Protein AF-D3V730-F1 (afdb_monomer_lite)

pLDDT: mean 79.81, std 11.33, range [46.19, 96.19]

Secondary structure (DSSP, 8-state):
---SEEEEEE-S-HHHHHTHHHHHHHHHHH-TT-EEEEEEETTTGGGGTT-TT-SEEEEE-TTTHHHHHHH--S--SEEEEE-SSS-GGGTS-TT-SS------SS-TTT--TTS-GGGS-HHHHHHHHHHHHHT-

Sequence (136 aa):
MQPKNILVIIIARFGDTLLITPVIRALKLRWPEANIDVLAHKKTKEILENISEIHSITAFSKGQAKWRGWFSRRRYDFALVYHSFHPGRFLAPQQHPKLAVIEHPIDYQQATRQDEMSAISVEQVWVSVQNLLENT

Organism: Xenorhabdus bovienii (strain SS-2004) (NCBI:txid406818)

InterPro domains:
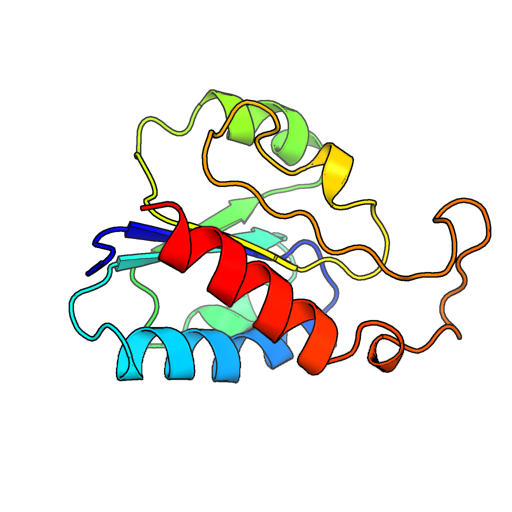  IPR051199 Lipopolysaccharide/Lipooligosaccharide Heptosyltransferase [PTHR30160] (2-70)

Foldseek 3Di:
DAWAEEEEEEPEDQVLLLVCLVVLVVNCVVHVNHAYEYEYAPVNQVSCPPRPSHNYYDHDHPVCLVPVVPPPPDDGPYYHYDYDQDQVVVNDPVPDPQDDGQDQPDDNVRDDPVDDPCSRPPVVVVVSVVVSVVVD

Structure (mmCIF, N/CA/C/O backbone):
data_AF-D3V730-F1
#
_entry.id   AF-D3V730-F1
#
loop_
_atom_site.group_PDB
_atom_site.id
_atom_site.type_symbol
_atom_site.label_atom_id
_atom_site.label_alt_id
_atom_site.label_comp_id
_atom_site.label_asym_id
_atom_site.label_entity_id
_atom_site.label_seq_id
_atom_site.pdbx_PDB_ins_code
_atom_site.Cartn_x
_atom_site.Cartn_y
_atom_site.Cartn_z
_atom_site.occupancy
_atom_site.B_iso_or_equiv
_atom_site.auth_seq_id
_atom_site.auth_comp_id
_atom_site.auth_asym_id
_atom_site.auth_atom_id
_atom_site.pdbx_PDB_model_num
ATOM 1 N N . MET A 1 1 ? -5.131 -0.993 18.205 1.00 68.38 1 MET A N 1
ATOM 2 C CA . MET A 1 1 ? -6.003 -0.035 17.479 1.00 68.38 1 MET A CA 1
ATOM 3 C C . MET A 1 1 ? -6.762 -0.756 16.360 1.00 68.38 1 MET A C 1
ATOM 5 O O . MET A 1 1 ? -6.247 -1.746 15.851 1.00 68.38 1 MET A O 1
ATOM 9 N N . GLN A 1 2 ? -7.965 -0.290 16.002 1.00 84.06 2 GLN A N 1
ATOM 10 C CA . GLN A 1 2 ? -8.762 -0.757 14.852 1.00 84.06 2 GLN A CA 1
ATOM 11 C C . GLN A 1 2 ? -8.810 0.376 13.800 1.00 84.06 2 GLN A C 1
ATOM 13 O O . GLN A 1 2 ? -9.577 1.322 14.002 1.00 84.06 2 GLN A O 1
ATOM 18 N N . PRO A 1 3 ? -7.967 0.364 12.747 1.00 86.62 3 PRO A N 1
ATOM 19 C CA . PRO A 1 3 ? -7.974 1.401 11.717 1.00 86.62 3 PRO A CA 1
ATOM 20 C C . PRO A 1 3 ? -9.270 1.334 10.906 1.00 86.62 3 PRO A C 1
ATOM 22 O O . PRO A 1 3 ? -9.733 0.256 10.537 1.00 86.62 3 PRO A O 1
ATOM 25 N N . LYS A 1 4 ? -9.848 2.493 10.600 1.00 89.94 4 LYS A N 1
ATOM 26 C CA . LYS A 1 4 ? -11.030 2.607 9.740 1.00 89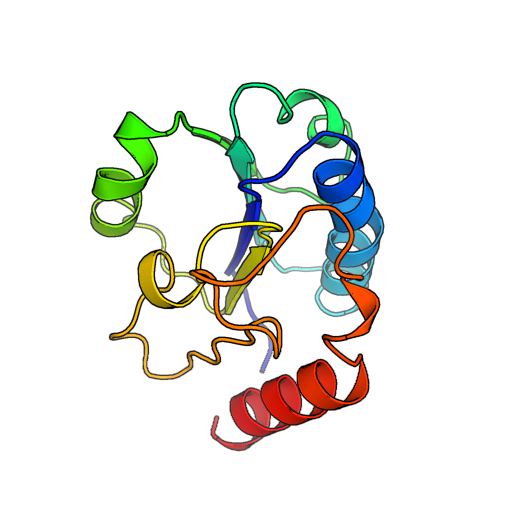.94 4 LYS A CA 1
ATOM 27 C C . LYS A 1 4 ? -10.653 2.883 8.294 1.00 89.94 4 LYS A C 1
ATOM 29 O O . LYS A 1 4 ? -11.363 2.439 7.398 1.00 89.94 4 LYS A O 1
ATOM 34 N N . ASN A 1 5 ? -9.570 3.620 8.052 1.00 87.81 5 ASN A N 1
ATOM 35 C CA . ASN A 1 5 ? -9.139 3.990 6.706 1.00 87.81 5 ASN A CA 1
ATOM 36 C C . ASN A 1 5 ? -7.643 3.724 6.534 1.00 87.81 5 ASN A C 1
ATOM 38 O O . ASN A 1 5 ? -6.811 4.308 7.228 1.00 87.81 5 ASN A O 1
ATOM 42 N N . ILE A 1 6 ? -7.307 2.880 5.565 1.00 89.06 6 ILE A N 1
ATOM 43 C CA . ILE A 1 6 ? -5.942 2.499 5.212 1.00 89.06 6 ILE A CA 1
ATOM 44 C C . ILE A 1 6 ? -5.691 2.927 3.768 1.00 89.06 6 ILE A C 1
ATOM 46 O O . ILE A 1 6 ? -6.471 2.601 2.874 1.00 89.06 6 ILE A O 1
ATOM 50 N N . LEU A 1 7 ? -4.596 3.645 3.539 1.00 88.12 7 LEU A N 1
ATOM 51 C CA . LEU A 1 7 ? -4.126 3.999 2.204 1.00 88.12 7 LEU A CA 1
ATOM 52 C C . LEU A 1 7 ? -2.978 3.077 1.799 1.00 88.12 7 LEU A C 1
ATOM 54 O O . LEU A 1 7 ? -1.994 2.952 2.520 1.00 88.12 7 LEU A O 1
ATOM 58 N N . VAL A 1 8 ? -3.062 2.493 0.612 1.00 87.75 8 VAL A N 1
ATOM 59 C CA . VAL A 1 8 ? -1.967 1.761 -0.024 1.00 87.75 8 VAL A CA 1
ATOM 60 C C . VAL A 1 8 ? -1.535 2.530 -1.265 1.00 87.75 8 VAL A C 1
ATOM 62 O O . VAL A 1 8 ? -2.335 2.790 -2.157 1.00 87.75 8 VAL A O 1
ATOM 65 N N . ILE A 1 9 ? -0.270 2.921 -1.345 1.00 83.75 9 ILE A N 1
ATOM 66 C CA . ILE A 1 9 ? 0.286 3.656 -2.482 1.00 83.75 9 ILE A CA 1
ATOM 67 C C . ILE A 1 9 ? 1.218 2.723 -3.239 1.00 83.75 9 ILE A C 1
ATOM 69 O O . ILE A 1 9 ? 2.184 2.236 -2.663 1.00 83.75 9 ILE A O 1
ATOM 73 N N . ILE A 1 10 ? 0.966 2.508 -4.531 1.00 82.50 10 ILE A N 1
ATOM 74 C CA . ILE A 1 10 ? 1.825 1.692 -5.390 1.00 82.50 10 ILE A CA 1
ATOM 75 C C . ILE A 1 10 ? 2.291 2.474 -6.620 1.00 82.50 10 ILE A C 1
ATOM 77 O O . ILE A 1 10 ? 1.519 2.825 -7.519 1.00 82.50 10 ILE A O 1
ATOM 81 N N . ILE A 1 11 ? 3.599 2.749 -6.654 1.00 74.56 11 ILE A N 1
ATOM 82 C CA . ILE A 1 11 ? 4.282 3.499 -7.724 1.00 74.56 11 ILE A CA 1
ATOM 83 C C . ILE A 1 11 ? 5.263 2.576 -8.452 1.00 74.56 11 ILE A C 1
ATOM 85 O O . ILE A 1 11 ? 6.439 2.889 -8.631 1.00 74.56 11 ILE A O 1
ATOM 89 N N . ALA A 1 12 ? 4.793 1.391 -8.817 1.00 73.44 12 ALA A N 1
ATOM 90 C CA . ALA A 1 12 ? 5.671 0.286 -9.159 1.00 73.44 12 ALA A CA 1
ATOM 91 C C . ALA A 1 12 ? 5.257 -0.393 -10.475 1.00 73.44 12 ALA A C 1
ATOM 93 O O . ALA A 1 12 ? 4.283 0.010 -11.124 1.00 73.44 12 ALA A O 1
ATOM 94 N N . ARG A 1 13 ? 6.053 -1.362 -10.936 1.00 75.50 13 ARG A N 1
ATOM 95 C CA . ARG A 1 13 ? 5.787 -2.069 -12.200 1.00 75.50 13 ARG A CA 1
ATOM 96 C C . ARG A 1 13 ? 4.700 -3.128 -11.995 1.00 75.50 13 ARG A C 1
ATOM 98 O O . ARG A 1 13 ? 4.134 -3.265 -10.915 1.00 75.50 13 ARG A O 1
ATOM 105 N N . PHE A 1 14 ? 4.382 -3.858 -13.062 1.00 82.94 14 PHE A N 1
ATOM 106 C CA . PHE A 1 14 ? 3.340 -4.886 -13.057 1.00 82.94 14 PHE A CA 1
ATOM 107 C C . PHE A 1 14 ? 3.520 -5.905 -11.918 1.00 82.94 14 PHE A C 1
ATOM 109 O O . PHE A 1 14 ? 2.592 -6.102 -11.143 1.00 82.94 14 PHE A O 1
ATOM 116 N N . GLY A 1 15 ? 4.718 -6.492 -11.782 1.00 76.44 15 GLY A N 1
ATOM 117 C CA . GLY A 1 15 ? 5.003 -7.507 -10.759 1.00 76.44 15 GLY A CA 1
ATOM 118 C C . GLY A 1 15 ? 4.801 -6.981 -9.339 1.00 76.44 15 GLY A C 1
ATOM 119 O O . GLY A 1 15 ? 4.031 -7.550 -8.577 1.00 76.44 15 GLY A O 1
ATOM 120 N N . ASP A 1 16 ? 5.392 -5.829 -9.031 1.00 79.69 16 ASP A N 1
ATOM 121 C CA . ASP A 1 16 ? 5.213 -5.156 -7.742 1.00 79.69 16 ASP A CA 1
ATOM 122 C C . ASP A 1 16 ? 3.730 -4.872 -7.441 1.00 79.69 16 ASP A C 1
ATOM 124 O O . ASP A 1 16 ? 3.263 -5.058 -6.320 1.00 79.69 16 ASP A O 1
ATOM 128 N N . THR A 1 17 ? 2.972 -4.446 -8.461 1.00 84.12 17 THR A N 1
ATOM 129 C CA . THR A 1 17 ? 1.534 -4.182 -8.322 1.00 84.12 17 THR A CA 1
ATOM 130 C C . THR A 1 17 ? 0.756 -5.461 -8.035 1.00 84.12 17 THR A C 1
ATOM 132 O O . THR A 1 17 ? -0.176 -5.421 -7.250 1.00 84.12 17 THR A O 1
ATOM 135 N N . LEU A 1 18 ? 1.140 -6.602 -8.604 1.00 86.38 18 LEU A N 1
ATOM 136 C CA . LEU A 1 18 ? 0.510 -7.888 -8.300 1.00 86.38 18 LEU A CA 1
ATOM 137 C C . LEU A 1 18 ? 0.803 -8.350 -6.862 1.00 86.38 18 LEU A C 1
ATOM 139 O O . LEU A 1 18 ? -0.065 -8.905 -6.191 1.00 86.38 18 LEU A O 1
ATOM 143 N N . LEU A 1 19 ? 2.010 -8.084 -6.359 1.00 85.19 19 LEU A N 1
ATOM 144 C CA . LEU A 1 19 ? 2.426 -8.481 -5.010 1.00 85.19 19 LEU A CA 1
ATOM 145 C C . LEU A 1 19 ? 1.719 -7.701 -3.891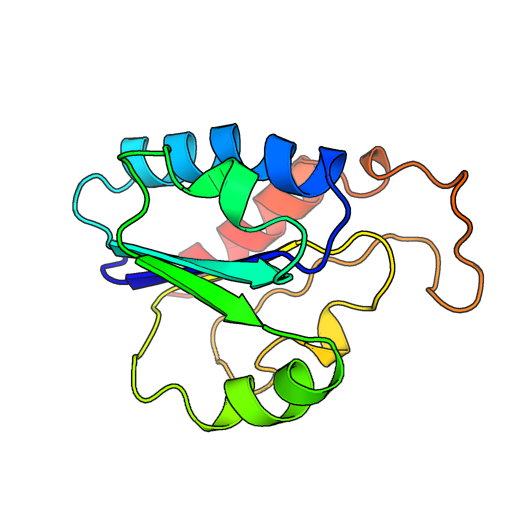 1.00 85.19 19 LEU A C 1
ATOM 147 O O . LEU A 1 19 ? 1.803 -8.095 -2.728 1.00 85.19 19 LEU A O 1
ATOM 151 N N . ILE A 1 20 ? 0.961 -6.650 -4.216 1.00 88.12 20 ILE A N 1
ATOM 152 C CA . ILE A 1 20 ? 0.126 -5.951 -3.234 1.00 88.12 20 ILE A CA 1
ATOM 153 C C . ILE A 1 20 ? -1.160 -6.710 -2.897 1.00 88.12 20 ILE A C 1
ATOM 155 O O . ILE A 1 20 ? -1.726 -6.521 -1.824 1.00 88.12 20 ILE A O 1
ATOM 159 N N . THR A 1 21 ? -1.635 -7.590 -3.778 1.00 91.00 21 THR A N 1
ATOM 160 C CA . THR A 1 21 ? -2.865 -8.361 -3.568 1.00 91.00 21 THR A CA 1
ATOM 161 C C . THR A 1 21 ? -2.843 -9.178 -2.268 1.00 91.00 21 THR A C 1
ATOM 163 O O . THR A 1 21 ? -3.785 -9.038 -1.482 1.00 91.00 21 THR A O 1
ATOM 166 N N . PRO A 1 22 ? -1.798 -9.980 -1.957 1.00 90.50 22 PRO A N 1
ATOM 167 C CA . PRO A 1 22 ? -1.734 -10.686 -0.675 1.00 90.50 22 PRO A CA 1
ATOM 168 C C . PRO A 1 22 ? -1.661 -9.736 0.528 1.00 90.50 22 PRO A C 1
ATOM 170 O O . PRO A 1 22 ? -2.212 -10.058 1.579 1.00 90.50 22 PRO A O 1
ATOM 173 N N . VAL A 1 23 ? -1.061 -8.550 0.376 1.00 89.56 23 VAL A N 1
ATOM 174 C CA . VAL A 1 23 ? -1.040 -7.519 1.428 1.00 89.56 23 VAL A CA 1
ATOM 175 C C . VAL A 1 23 ? -2.451 -7.008 1.705 1.00 89.56 23 VAL A C 1
ATOM 177 O O . VAL A 1 23 ? -2.879 -6.988 2.855 1.00 89.56 23 VAL A O 1
ATOM 180 N N . ILE A 1 24 ? -3.202 -6.635 0.667 1.00 92.12 24 ILE A N 1
ATOM 181 C CA . ILE A 1 24 ? -4.585 -6.150 0.795 1.00 92.12 24 ILE A CA 1
ATOM 182 C C . ILE A 1 24 ? -5.456 -7.208 1.471 1.00 92.12 24 ILE A C 1
ATOM 184 O O . ILE A 1 24 ? -6.198 -6.896 2.403 1.00 92.12 24 ILE A O 1
ATOM 188 N N . ARG A 1 25 ? -5.313 -8.472 1.060 1.00 93.38 25 ARG A N 1
ATOM 189 C CA . ARG A 1 25 ? -6.031 -9.586 1.680 1.00 93.38 25 ARG A CA 1
ATOM 190 C C . ARG A 1 25 ? -5.664 -9.748 3.154 1.00 93.38 25 ARG A C 1
ATOM 192 O O . ARG A 1 25 ? -6.559 -9.880 3.981 1.00 93.38 25 ARG A O 1
ATOM 199 N N . ALA A 1 26 ? -4.382 -9.685 3.507 1.00 92.31 26 ALA A N 1
ATOM 200 C CA . ALA A 1 26 ? -3.940 -9.766 4.900 1.00 92.31 26 ALA A CA 1
ATOM 201 C C . ALA A 1 26 ? -4.482 -8.603 5.752 1.00 92.31 26 ALA A C 1
ATOM 203 O O . ALA A 1 26 ? -4.971 -8.830 6.860 1.00 92.31 26 ALA A O 1
ATOM 204 N N . LEU A 1 27 ? -4.466 -7.375 5.221 1.00 91.38 27 LEU A N 1
ATOM 205 C CA . LEU A 1 27 ? -5.051 -6.201 5.874 1.00 91.38 27 LEU A CA 1
ATOM 206 C C . LEU A 1 27 ? -6.549 -6.393 6.120 1.00 91.38 27 LEU A C 1
ATOM 208 O O . LEU A 1 27 ? -7.018 -6.122 7.222 1.00 91.38 27 LEU A O 1
ATOM 212 N N . LYS A 1 28 ? -7.287 -6.905 5.129 1.00 93.38 28 LYS A N 1
ATOM 213 C CA . LYS A 1 28 ? -8.731 -7.138 5.240 1.00 93.38 28 LYS A CA 1
ATOM 214 C C . LYS A 1 28 ? -9.069 -8.285 6.191 1.00 93.38 28 LYS A C 1
ATOM 216 O O . LYS A 1 28 ? -10.027 -8.178 6.942 1.00 93.38 28 LYS A O 1
ATOM 221 N N . LEU A 1 29 ? -8.262 -9.346 6.231 1.00 94.19 29 LEU A N 1
ATOM 222 C CA . LEU A 1 29 ? -8.410 -10.416 7.226 1.00 94.19 29 LEU A CA 1
ATOM 223 C C . LEU A 1 29 ? -8.178 -9.898 8.650 1.00 94.19 29 LEU A C 1
ATOM 225 O O . LEU A 1 29 ? -8.897 -10.278 9.572 1.00 94.19 29 LEU A O 1
ATOM 229 N N . ARG A 1 30 ? -7.179 -9.027 8.840 1.00 92.69 30 ARG A N 1
ATOM 230 C CA . ARG A 1 30 ? -6.864 -8.459 10.155 1.00 92.69 30 ARG A CA 1
ATOM 231 C C . ARG A 1 30 ? -7.883 -7.409 10.598 1.00 92.69 30 ARG A C 1
ATOM 233 O O . ARG A 1 30 ? -8.226 -7.368 11.779 1.00 92.69 30 ARG A O 1
ATOM 240 N N . TRP A 1 31 ? -8.345 -6.582 9.665 1.00 93.94 31 TRP A N 1
ATOM 241 C CA . TRP A 1 31 ? -9.297 -5.496 9.885 1.00 93.94 31 TRP A CA 1
ATOM 242 C C . TRP A 1 31 ? -10.436 -5.556 8.851 1.00 93.94 31 TRP A C 1
ATOM 244 O O . TRP A 1 31 ? -10.434 -4.787 7.886 1.00 93.94 31 TRP A O 1
ATOM 254 N N . PRO A 1 32 ? -11.428 -6.449 9.050 1.00 95.56 32 PRO A N 1
ATOM 255 C CA . PRO A 1 32 ? -12.517 -6.672 8.090 1.00 95.56 32 PRO A CA 1
ATOM 256 C C . PRO A 1 32 ? -13.314 -5.411 7.750 1.00 95.56 32 PRO A C 1
ATOM 258 O O . PRO A 1 32 ? -13.672 -5.190 6.593 1.00 95.56 32 PRO A O 1
ATOM 261 N N . GLU A 1 33 ? -13.495 -4.530 8.732 1.00 95.44 33 GLU A N 1
ATOM 262 C CA . GLU A 1 33 ? -14.256 -3.284 8.595 1.00 95.44 33 GLU A CA 1
ATOM 263 C C . GLU A 1 33 ? -13.430 -2.108 8.043 1.00 95.44 33 GLU A C 1
ATOM 265 O O . GLU A 1 33 ? -13.974 -1.033 7.796 1.00 95.44 33 GLU A O 1
ATOM 270 N N . ALA A 1 34 ? -12.116 -2.268 7.847 1.00 93.38 34 ALA A N 1
ATOM 271 C CA . ALA A 1 34 ? -11.279 -1.182 7.345 1.00 93.38 34 ALA A CA 1
ATOM 272 C C . ALA A 1 34 ? -11.549 -0.916 5.856 1.00 93.38 34 ALA A C 1
ATOM 274 O O . ALA A 1 34 ? -11.588 -1.835 5.028 1.00 93.38 34 ALA A O 1
ATOM 275 N N . ASN A 1 35 ? -11.668 0.361 5.497 1.00 94.56 35 ASN A N 1
ATOM 276 C CA . ASN A 1 35 ? -11.628 0.805 4.111 1.00 94.56 35 ASN A CA 1
ATOM 277 C C . ASN A 1 35 ? -10.180 0.789 3.630 1.00 94.56 35 ASN A C 1
ATOM 279 O O . ASN A 1 35 ? -9.333 1.468 4.214 1.00 94.56 35 ASN A O 1
ATOM 283 N N . ILE A 1 36 ? -9.909 0.047 2.559 1.00 93.69 36 ILE A N 1
ATOM 284 C CA . ILE A 1 36 ? -8.592 0.006 1.922 1.00 93.69 36 ILE A CA 1
ATOM 285 C C . ILE A 1 36 ? -8.687 0.767 0.604 1.00 93.69 36 ILE A C 1
ATOM 287 O O . ILE A 1 36 ? -9.286 0.283 -0.356 1.00 93.69 36 ILE A O 1
ATOM 291 N N . ASP A 1 37 ? -8.108 1.962 0.563 1.00 91.75 37 ASP A N 1
ATOM 292 C CA . ASP A 1 37 ? -7.973 2.738 -0.666 1.00 91.75 37 ASP A CA 1
ATOM 293 C C . ASP A 1 37 ? -6.609 2.492 -1.293 1.00 91.75 37 ASP A C 1
ATOM 295 O O . ASP A 1 37 ? -5.589 2.501 -0.602 1.00 91.75 37 ASP A O 1
ATOM 299 N N . VAL A 1 38 ? -6.573 2.342 -2.615 1.00 90.31 38 VAL A N 1
ATOM 300 C CA . VAL A 1 38 ? -5.327 2.176 -3.359 1.00 90.31 38 VAL A CA 1
ATOM 301 C C . VAL A 1 38 ? -5.070 3.360 -4.280 1.00 90.31 38 VAL A C 1
ATOM 303 O O . VAL A 1 38 ? -5.850 3.686 -5.176 1.00 90.31 38 VAL A O 1
ATOM 306 N N . LEU A 1 39 ? -3.917 3.990 -4.099 1.00 87.19 39 LEU A N 1
ATOM 307 C CA . LEU A 1 39 ? -3.348 4.957 -5.019 1.00 87.19 39 LEU A CA 1
ATOM 308 C C . LEU A 1 39 ? -2.374 4.232 -5.956 1.00 87.19 39 LEU A C 1
ATOM 310 O O . LEU A 1 39 ? -1.223 4.000 -5.596 1.00 87.19 39 LEU A O 1
ATOM 314 N N . ALA A 1 40 ? -2.832 3.879 -7.158 1.00 88.12 40 ALA A N 1
ATOM 315 C CA . ALA A 1 40 ? -2.063 3.084 -8.117 1.00 88.12 40 ALA A CA 1
ATOM 316 C C . ALA A 1 40 ? -1.612 3.899 -9.331 1.00 88.12 40 ALA A C 1
ATOM 318 O O . ALA A 1 40 ? -2.291 4.826 -9.784 1.00 88.12 40 ALA A O 1
ATOM 319 N N . HIS A 1 41 ? -0.467 3.543 -9.909 1.00 86.38 41 HIS A N 1
ATOM 320 C CA . HIS A 1 41 ? -0.043 4.151 -11.162 1.00 86.38 41 HIS A CA 1
ATOM 321 C C . HIS A 1 41 ? -1.043 3.822 -12.285 1.00 86.38 41 HIS A C 1
ATOM 323 O O . HIS A 1 41 ? -1.480 2.682 -12.435 1.00 86.38 41 HIS A O 1
ATOM 329 N N . LYS A 1 42 ? -1.374 4.806 -13.136 1.00 87.50 42 LYS A N 1
ATOM 330 C CA . LYS A 1 42 ? -2.416 4.653 -14.174 1.00 87.50 42 LYS A CA 1
ATOM 331 C C . LYS A 1 42 ? -2.233 3.452 -15.112 1.00 87.50 42 LYS A C 1
ATOM 333 O O . LYS A 1 42 ? -3.209 2.962 -15.647 1.00 87.50 42 LYS A O 1
ATOM 338 N N . LYS A 1 43 ? -0.988 3.002 -15.317 1.00 88.00 43 LYS A N 1
ATOM 339 C CA . LYS A 1 43 ? -0.649 1.869 -16.201 1.00 88.00 43 LYS A CA 1
ATOM 340 C C . LYS A 1 43 ? -0.815 0.490 -15.553 1.00 88.00 43 LYS A C 1
ATOM 342 O O . LYS A 1 43 ? -0.722 -0.501 -16.259 1.00 88.00 43 LYS A O 1
ATOM 347 N N . THR A 1 44 ? -0.944 0.420 -14.230 1.00 88.56 44 THR A N 1
ATOM 348 C CA . THR A 1 44 ? -1.010 -0.848 -13.486 1.00 88.56 44 THR A CA 1
ATOM 349 C C . THR A 1 44 ? -2.265 -0.958 -12.622 1.00 88.56 44 THR A C 1
ATOM 351 O O . THR A 1 44 ? -2.501 -2.008 -12.040 1.00 88.56 44 THR A O 1
ATOM 354 N N . LYS A 1 45 ? -3.106 0.087 -12.578 1.00 89.62 45 LYS A N 1
ATOM 355 C CA . LYS A 1 45 ? -4.385 0.107 -11.850 1.00 89.62 45 LYS A CA 1
ATOM 356 C C . LYS A 1 45 ? -5.283 -1.088 -12.183 1.00 89.62 45 LYS A C 1
ATOM 358 O O . LYS A 1 45 ? -5.835 -1.671 -11.261 1.00 89.62 45 LYS A O 1
ATOM 363 N N . GLU A 1 46 ? -5.400 -1.441 -13.460 1.00 91.50 46 GLU A N 1
ATOM 364 C CA . GLU A 1 46 ? -6.297 -2.502 -13.954 1.00 91.50 46 GLU A CA 1
ATOM 365 C C . GLU A 1 46 ? -6.033 -3.867 -13.302 1.00 91.50 46 GLU A C 1
ATOM 367 O O . GLU A 1 46 ? -6.953 -4.652 -13.103 1.00 91.50 46 GLU A O 1
ATOM 372 N N . ILE A 1 47 ? -4.795 -4.118 -12.858 1.00 90.94 47 ILE A N 1
ATOM 373 C CA . ILE A 1 47 ? -4.409 -5.338 -12.127 1.00 90.94 47 ILE A CA 1
ATOM 374 C C . ILE A 1 47 ? -5.210 -5.482 -10.823 1.00 90.94 47 ILE A C 1
ATOM 376 O O . ILE A 1 47 ? -5.446 -6.589 -10.348 1.00 90.94 47 ILE A O 1
ATOM 380 N N . LEU A 1 48 ? -5.622 -4.357 -10.239 1.00 92.56 48 LEU A N 1
ATOM 381 C CA . LEU A 1 48 ? -6.264 -4.296 -8.933 1.00 92.56 48 LEU A CA 1
ATOM 382 C C . LEU A 1 48 ? -7.789 -4.187 -9.015 1.00 92.56 48 LEU A C 1
ATOM 384 O O . LEU A 1 48 ? -8.453 -4.357 -8.000 1.00 92.56 48 LEU A O 1
ATOM 388 N N . GLU A 1 49 ? -8.359 -3.910 -10.191 1.00 91.38 49 GLU A N 1
ATOM 389 C CA . GLU A 1 49 ? -9.783 -3.564 -10.337 1.00 91.38 49 GLU A CA 1
ATOM 390 C C . GLU A 1 49 ? -10.745 -4.686 -9.935 1.00 91.38 49 GLU A C 1
ATOM 392 O O . GLU A 1 49 ? -11.874 -4.402 -9.549 1.00 91.38 49 GLU A O 1
ATOM 397 N N . ASN A 1 50 ? -10.283 -5.938 -9.958 1.00 91.62 50 ASN A N 1
ATOM 398 C CA . ASN A 1 50 ? -11.085 -7.111 -9.604 1.00 91.62 50 ASN A CA 1
ATOM 399 C C . ASN A 1 50 ? -10.848 -7.618 -8.170 1.00 91.62 50 ASN A C 1
ATOM 401 O O . ASN A 1 50 ? -11.300 -8.707 -7.819 1.00 91.62 50 ASN A O 1
ATOM 405 N N . ILE A 1 51 ? -10.130 -6.864 -7.334 1.00 94.12 51 ILE A N 1
ATOM 406 C CA . ILE A 1 51 ? -9.898 -7.234 -5.934 1.00 94.12 51 ILE A CA 1
ATOM 407 C C . ILE A 1 51 ? -11.039 -6.665 -5.085 1.00 94.12 51 ILE A C 1
ATOM 409 O O . ILE A 1 51 ? -11.070 -5.472 -4.787 1.00 94.12 51 ILE A O 1
ATOM 413 N N . SER A 1 52 ? -11.965 -7.536 -4.680 1.00 94.25 52 SER A N 1
ATOM 414 C CA . SER A 1 52 ? -13.186 -7.183 -3.936 1.00 94.25 52 SER A CA 1
ATOM 415 C C . SER A 1 52 ? -12.938 -6.501 -2.587 1.00 94.25 52 SER A C 1
ATOM 417 O O . SER A 1 52 ? -13.775 -5.756 -2.085 1.00 94.25 52 SER A O 1
ATOM 419 N N . GLU A 1 53 ? -11.775 -6.751 -1.995 1.00 96.19 53 GLU A N 1
ATOM 420 C CA . GLU A 1 53 ? -11.348 -6.219 -0.708 1.00 96.19 53 GLU A CA 1
ATOM 421 C C . GLU A 1 53 ? -10.956 -4.736 -0.782 1.00 96.19 53 GLU A C 1
ATOM 423 O O . GLU A 1 53 ? -10.849 -4.078 0.258 1.00 96.19 53 GLU A O 1
ATOM 428 N N . ILE A 1 54 ? -10.742 -4.202 -1.990 1.00 95.62 54 ILE A N 1
ATOM 429 C CA . ILE A 1 54 ? -10.403 -2.797 -2.203 1.00 95.62 54 ILE A CA 1
ATOM 430 C C . ILE A 1 54 ? -11.673 -1.947 -2.181 1.00 95.62 54 ILE A C 1
ATOM 432 O O . ILE A 1 54 ? -12.584 -2.135 -2.980 1.00 95.62 54 ILE A O 1
ATOM 436 N N . HIS A 1 55 ? -11.693 -0.944 -1.305 1.00 95.12 55 HIS A N 1
ATOM 437 C CA . HIS A 1 55 ? -12.785 0.024 -1.224 1.00 95.12 55 HIS A CA 1
ATOM 438 C C . HIS A 1 55 ? -12.765 1.000 -2.411 1.00 95.12 55 HIS A C 1
ATOM 440 O O . HIS A 1 55 ? -13.803 1.290 -3.001 1.00 95.12 55 HIS A O 1
ATOM 446 N N . SER A 1 56 ? -11.592 1.530 -2.777 1.00 93.00 56 SER A N 1
ATOM 447 C CA . SER A 1 56 ? -11.461 2.383 -3.961 1.00 93.00 56 SER A CA 1
ATOM 448 C C . SER A 1 56 ? -10.066 2.329 -4.574 1.00 93.00 56 SER A C 1
ATOM 450 O O . SER A 1 56 ? -9.074 2.144 -3.872 1.00 93.00 56 SER A O 1
ATOM 452 N N . ILE A 1 57 ? -9.974 2.531 -5.892 1.00 91.88 57 ILE A N 1
ATOM 453 C CA . ILE A 1 57 ? -8.693 2.627 -6.598 1.00 91.88 57 ILE A CA 1
ATOM 454 C C . ILE A 1 57 ? -8.638 3.943 -7.353 1.00 91.88 57 ILE A C 1
ATOM 456 O O . ILE A 1 57 ? -9.420 4.183 -8.274 1.00 91.88 57 ILE A O 1
ATOM 460 N N . THR A 1 58 ? -7.661 4.781 -7.023 1.00 88.44 58 THR A N 1
ATOM 461 C CA . THR A 1 58 ? -7.411 6.010 -7.770 1.00 88.44 58 THR A CA 1
ATOM 462 C C . THR A 1 58 ? -6.117 5.918 -8.561 1.00 88.44 58 THR A C 1
ATOM 464 O O . THR A 1 58 ? -5.043 5.722 -7.996 1.00 88.44 58 THR A O 1
ATOM 467 N N . ALA A 1 59 ? -6.202 6.158 -9.868 1.00 86.44 59 ALA A N 1
ATOM 468 C CA . ALA A 1 59 ? -5.030 6.266 -10.724 1.00 86.44 59 ALA A CA 1
ATOM 469 C C . ALA A 1 59 ? -4.271 7.584 -10.490 1.00 86.44 59 ALA A C 1
ATOM 471 O O . ALA A 1 59 ? -4.871 8.631 -10.232 1.00 86.44 59 ALA A O 1
ATOM 472 N N . PHE A 1 60 ? -2.951 7.570 -10.646 1.00 78.38 60 PHE A N 1
ATOM 473 C CA . PHE A 1 60 ? -2.153 8.790 -10.781 1.00 78.38 60 PHE A CA 1
ATOM 474 C C . PHE A 1 60 ? -1.074 8.648 -11.860 1.00 78.38 60 PHE A C 1
ATOM 476 O O . PHE A 1 60 ? -0.684 7.550 -12.268 1.00 78.38 60 PHE A O 1
ATOM 483 N N . SER A 1 61 ? -0.594 9.795 -12.334 1.00 75.56 61 SER A N 1
ATOM 484 C CA . SER A 1 61 ? 0.582 9.916 -13.197 1.00 75.56 61 SER A CA 1
ATOM 485 C C . SER A 1 61 ? 1.760 10.523 -12.425 1.00 75.56 61 SER A C 1
ATOM 487 O O . SER A 1 61 ? 1.553 11.223 -11.434 1.00 75.56 61 SER A O 1
ATOM 489 N N . LYS A 1 62 ? 3.002 10.309 -12.892 1.00 65.12 62 LYS A N 1
ATOM 490 C CA . LYS A 1 62 ? 4.222 10.852 -12.253 1.00 65.12 62 LYS A CA 1
ATOM 491 C C . LYS A 1 62 ? 4.145 12.358 -11.938 1.00 65.12 62 LYS A C 1
ATOM 493 O O . LYS A 1 62 ? 4.629 12.774 -10.893 1.00 65.12 62 LYS A O 1
ATOM 498 N N . GLY A 1 63 ? 3.506 13.163 -12.794 1.00 63.19 63 GLY A N 1
ATOM 499 C CA . GLY A 1 63 ? 3.338 14.607 -12.567 1.00 63.19 63 GLY A CA 1
ATOM 500 C C . GLY A 1 63 ? 2.324 14.963 -11.471 1.00 63.19 63 GLY A C 1
ATOM 501 O O . GLY A 1 63 ? 2.463 15.988 -10.812 1.00 63.19 63 GLY A O 1
ATOM 502 N N . GLN A 1 64 ? 1.332 14.102 -11.230 1.00 63.47 64 GLN A N 1
ATOM 503 C CA . GLN A 1 64 ? 0.267 14.329 -10.245 1.00 63.47 64 GLN A CA 1
ATOM 504 C C . GLN A 1 64 ? 0.629 13.855 -8.834 1.00 63.47 64 GLN A C 1
ATOM 506 O O . GLN A 1 64 ? 0.022 14.319 -7.869 1.00 63.47 64 GLN A O 1
ATOM 511 N N . ALA A 1 65 ? 1.616 12.963 -8.698 1.00 60.47 65 ALA A N 1
ATOM 512 C CA . ALA A 1 65 ? 2.055 12.439 -7.402 1.00 60.47 65 ALA A CA 1
ATOM 513 C C . ALA A 1 65 ? 2.468 13.560 -6.428 1.00 60.47 65 ALA A C 1
ATOM 515 O O . ALA A 1 65 ? 2.101 13.518 -5.258 1.00 60.47 65 ALA A O 1
ATOM 516 N N . LYS A 1 66 ? 3.140 14.604 -6.938 1.00 54.50 66 LYS A N 1
ATOM 517 C CA . LYS A 1 66 ? 3.604 15.761 -6.150 1.00 54.50 66 LYS A CA 1
ATOM 518 C C . LYS A 1 66 ? 2.469 16.580 -5.527 1.00 54.50 66 LYS A C 1
ATOM 520 O O . LYS A 1 66 ? 2.647 17.148 -4.460 1.00 54.50 66 LYS A O 1
ATOM 525 N N . TRP A 1 67 ? 1.310 16.627 -6.181 1.00 53.56 67 TRP A N 1
ATOM 526 C CA . TRP A 1 67 ? 0.189 17.469 -5.765 1.00 53.56 67 TRP A CA 1
ATOM 527 C C . TRP A 1 67 ? -0.854 16.689 -4.962 1.00 53.56 67 TRP A C 1
ATOM 529 O O . TRP A 1 67 ? -1.440 17.218 -4.025 1.00 53.56 67 TRP A O 1
ATOM 539 N N . ARG A 1 68 ? -1.074 15.403 -5.262 1.00 57.31 68 ARG A N 1
ATOM 540 C CA . ARG A 1 68 ? -2.149 14.625 -4.622 1.00 57.31 68 ARG A CA 1
ATOM 541 C C . ARG A 1 68 ? -1.953 14.360 -3.129 1.00 57.31 68 ARG A C 1
ATOM 543 O O . ARG A 1 68 ? -2.957 14.209 -2.439 1.00 57.31 68 ARG A O 1
ATOM 550 N N . GLY A 1 69 ? -0.715 14.362 -2.631 1.00 54.03 69 GLY A N 1
ATOM 551 C CA . GLY A 1 69 ? -0.439 14.261 -1.191 1.00 54.03 69 GLY A CA 1
ATOM 552 C C . GLY A 1 69 ? -1.017 15.425 -0.373 1.00 54.03 69 GLY A C 1
ATOM 553 O O . GLY A 1 69 ? -1.327 15.247 0.796 1.00 54.03 69 GLY A O 1
ATOM 554 N N . TRP A 1 70 ? -1.230 16.589 -1.000 1.00 49.44 70 TRP A N 1
ATOM 555 C CA . TRP A 1 70 ? -1.723 17.807 -0.346 1.00 49.44 70 TRP A CA 1
ATOM 556 C C . TRP A 1 70 ? -3.250 17.977 -0.444 1.00 49.44 70 TRP A C 1
ATOM 558 O O . TRP A 1 70 ? -3.837 18.720 0.336 1.00 49.44 70 TRP A O 1
ATOM 568 N N . PHE A 1 71 ? -3.912 17.286 -1.384 1.00 46.19 71 PHE A N 1
ATOM 569 C CA . PHE A 1 71 ? -5.348 17.453 -1.670 1.00 46.19 71 PHE A CA 1
ATOM 570 C C . PHE A 1 71 ? -6.250 16.339 -1.117 1.00 46.19 71 PHE A C 1
ATOM 572 O O . PHE A 1 71 ? -7.474 16.423 -1.256 1.00 46.19 71 PHE A O 1
ATOM 579 N N . SER A 1 72 ? -5.702 15.294 -0.487 1.00 57.75 72 SER A N 1
ATOM 580 C CA . SER A 1 72 ? -6.549 14.281 0.153 1.00 57.75 72 SER A CA 1
ATOM 581 C C . SER A 1 72 ? -7.226 14.866 1.394 1.00 57.75 72 SER A C 1
ATOM 583 O O . SER A 1 72 ? -6.616 14.981 2.451 1.00 57.75 72 SER A O 1
ATOM 585 N N . ARG A 1 73 ? -8.521 15.190 1.285 1.00 60.97 73 ARG A N 1
ATOM 586 C CA . ARG A 1 73 ? -9.376 15.548 2.436 1.00 60.97 73 ARG A CA 1
ATOM 587 C C . ARG A 1 73 ? -9.692 14.341 3.331 1.00 60.97 73 ARG A C 1
ATOM 589 O O . ARG A 1 73 ? -10.221 14.519 4.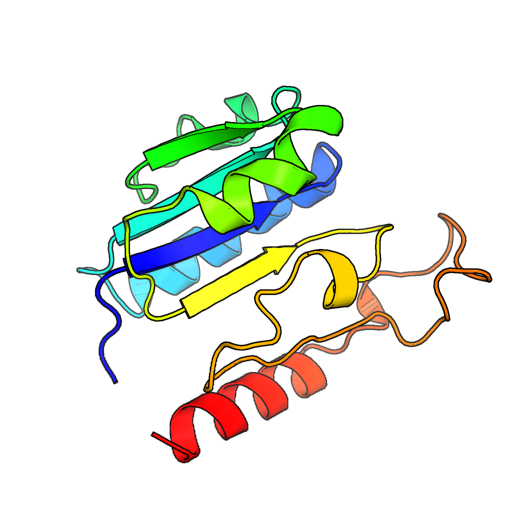425 1.00 60.97 73 ARG A O 1
ATOM 596 N N . ARG A 1 74 ? -9.407 13.115 2.867 1.00 69.31 74 ARG A N 1
ATOM 597 C CA . ARG A 1 74 ? -9.640 11.875 3.618 1.00 69.31 74 ARG A CA 1
ATOM 598 C C . ARG A 1 74 ? -8.487 11.658 4.600 1.00 69.31 74 ARG A C 1
ATOM 600 O O . ARG A 1 74 ? -7.325 11.697 4.197 1.00 69.31 74 ARG A O 1
ATOM 607 N N . ARG A 1 75 ? -8.822 11.451 5.877 1.00 75.56 75 ARG A N 1
ATOM 608 C CA . ARG A 1 75 ? -7.870 11.071 6.929 1.00 75.56 75 ARG A CA 1
ATOM 609 C C . ARG A 1 75 ? -7.692 9.557 6.922 1.00 75.56 75 ARG A C 1
ATOM 611 O O . ARG A 1 75 ? -8.683 8.833 6.994 1.00 75.56 75 ARG A O 1
ATOM 618 N N . TYR A 1 76 ? -6.445 9.114 6.842 1.00 80.38 76 TYR A N 1
ATOM 619 C CA . TYR A 1 76 ? -6.074 7.707 6.936 1.00 80.38 76 TYR A CA 1
ATOM 620 C C . TYR A 1 76 ? -5.417 7.447 8.284 1.00 80.38 76 TYR A C 1
ATOM 622 O O . TYR A 1 76 ? -4.624 8.263 8.745 1.00 80.38 76 TYR A O 1
ATOM 630 N N . ASP A 1 77 ? -5.753 6.316 8.893 1.00 79.50 77 ASP A N 1
ATOM 631 C CA . ASP A 1 77 ? -5.118 5.846 10.121 1.00 79.50 77 ASP A CA 1
ATOM 632 C C . ASP A 1 77 ? -3.727 5.281 9.804 1.00 79.50 77 ASP A C 1
ATOM 634 O O . ASP A 1 77 ? -2.777 5.527 10.545 1.00 79.50 77 ASP A O 1
ATOM 638 N N . PHE A 1 78 ? -3.602 4.592 8.659 1.00 80.06 78 PHE A N 1
ATOM 639 C CA . PHE A 1 78 ? -2.349 4.043 8.136 1.00 80.06 78 PHE A CA 1
ATOM 640 C C . PHE A 1 78 ? -2.148 4.376 6.657 1.00 80.06 78 PHE A C 1
ATOM 642 O O . PHE A 1 78 ? -3.100 4.388 5.875 1.00 80.06 78 PHE A O 1
ATOM 649 N N . ALA A 1 79 ? -0.890 4.580 6.263 1.00 80.12 79 ALA A N 1
ATOM 650 C CA . ALA A 1 79 ? -0.476 4.669 4.869 1.00 80.12 79 ALA A CA 1
ATOM 651 C C . ALA A 1 79 ? 0.711 3.731 4.619 1.00 80.12 79 ALA A C 1
ATOM 653 O O . ALA A 1 79 ? 1.753 3.870 5.256 1.00 80.12 79 ALA A O 1
ATOM 654 N N . LEU A 1 80 ? 0.552 2.786 3.693 1.00 82.94 80 LEU A N 1
ATOM 655 C CA . LEU A 1 80 ? 1.599 1.869 3.254 1.00 82.94 80 LEU A CA 1
ATOM 656 C C . LEU A 1 80 ? 2.059 2.293 1.861 1.00 82.94 80 LEU A C 1
ATOM 658 O O . LEU A 1 80 ? 1.241 2.415 0.950 1.00 82.94 80 LEU A O 1
ATOM 662 N N . VAL A 1 81 ? 3.358 2.518 1.681 1.00 79.31 81 VAL A N 1
ATOM 663 C CA . VAL A 1 81 ? 3.922 2.988 0.410 1.00 79.31 81 VAL A CA 1
ATOM 664 C C . VAL A 1 81 ? 4.842 1.918 -0.162 1.00 79.31 81 VAL A C 1
ATOM 666 O O . VAL A 1 81 ? 5.856 1.586 0.437 1.00 79.31 81 VAL A O 1
ATOM 669 N N . TYR A 1 82 ? 4.488 1.402 -1.336 1.00 76.75 82 TYR A N 1
ATOM 670 C CA . TYR A 1 82 ? 5.237 0.393 -2.074 1.00 76.75 82 TYR A CA 1
ATOM 671 C C . TYR A 1 82 ? 5.847 1.010 -3.335 1.00 76.75 82 TYR A C 1
ATOM 673 O O . TYR A 1 82 ? 5.149 1.460 -4.254 1.00 76.75 82 TYR A O 1
ATOM 681 N N . HIS A 1 83 ? 7.175 1.018 -3.392 1.00 73.00 83 HIS A N 1
ATOM 682 C CA . HIS A 1 83 ? 7.944 1.439 -4.557 1.00 73.00 83 HIS A CA 1
ATOM 683 C C . HIS A 1 83 ? 9.222 0.606 -4.675 1.00 73.00 83 HIS A C 1
ATOM 685 O O . HIS A 1 83 ? 9.820 0.222 -3.675 1.00 73.00 83 HIS A O 1
ATOM 691 N N . SER A 1 84 ? 9.682 0.383 -5.902 1.00 63.53 84 SER A N 1
ATOM 692 C CA . SER A 1 84 ? 10.918 -0.362 -6.171 1.00 63.53 84 SER A CA 1
ATOM 693 C C . SER A 1 84 ? 12.127 0.535 -6.454 1.00 63.53 84 SER A C 1
ATOM 695 O O . SER A 1 84 ? 13.253 0.059 -6.442 1.00 63.53 84 SER A O 1
ATOM 697 N N . PHE A 1 85 ? 11.927 1.831 -6.729 1.00 63.41 85 PHE A N 1
ATOM 698 C CA . PHE A 1 85 ? 13.009 2.668 -7.267 1.00 63.41 85 PHE A CA 1
ATOM 699 C C . PHE A 1 85 ? 12.907 4.160 -6.914 1.00 63.41 85 PHE A C 1
ATOM 701 O O . PHE A 1 85 ? 13.450 4.989 -7.623 1.00 63.41 85 PHE A O 1
ATOM 708 N N . HIS A 1 86 ? 12.168 4.574 -5.888 1.00 65.62 86 HIS A N 1
ATOM 709 C CA . HIS A 1 86 ? 12.142 5.989 -5.493 1.00 65.62 86 HIS A CA 1
ATOM 710 C C . HIS A 1 86 ? 12.066 6.089 -3.982 1.00 65.62 86 HIS A C 1
ATOM 712 O O . HIS A 1 86 ? 11.103 5.553 -3.462 1.00 65.62 86 HIS A O 1
ATOM 718 N N . PRO A 1 87 ? 12.984 6.786 -3.289 1.00 67.75 87 PRO A N 1
ATOM 719 C CA . PRO A 1 87 ? 12.997 6.805 -1.832 1.00 67.75 87 PRO A CA 1
ATOM 720 C C . PRO A 1 87 ? 11.631 7.164 -1.251 1.00 67.75 87 PRO A C 1
ATOM 722 O O . PRO A 1 87 ? 11.071 8.226 -1.559 1.00 67.75 87 PRO A O 1
ATOM 725 N N . GLY A 1 88 ? 11.113 6.286 -0.402 1.00 64.94 88 GLY A N 1
ATOM 726 C CA . GLY A 1 88 ? 9.825 6.425 0.267 1.00 64.94 88 GLY A CA 1
ATOM 727 C C . GLY A 1 88 ? 9.748 7.711 1.060 1.00 64.94 88 GLY A C 1
ATOM 728 O O . GLY A 1 88 ? 8.699 8.352 1.088 1.00 64.94 88 GLY A O 1
ATOM 729 N N . ARG A 1 89 ? 10.884 8.184 1.583 1.00 66.06 89 ARG A N 1
ATOM 730 C CA . ARG A 1 89 ? 10.994 9.467 2.286 1.00 66.06 89 ARG A CA 1
ATOM 731 C C . ARG A 1 89 ? 10.536 10.678 1.462 1.00 66.06 89 ARG A C 1
ATOM 733 O O . ARG A 1 89 ? 10.128 11.673 2.052 1.00 66.06 89 ARG A O 1
ATOM 740 N N . PHE A 1 90 ? 10.565 10.622 0.129 1.00 67.31 90 PHE A N 1
ATOM 741 C CA . PHE A 1 90 ? 10.083 11.724 -0.720 1.00 67.31 90 PHE A CA 1
ATOM 742 C C . PHE A 1 90 ? 8.575 11.687 -0.981 1.00 67.31 90 PHE A C 1
ATOM 744 O O . PHE A 1 90 ? 8.006 12.679 -1.434 1.00 67.31 90 PHE A O 1
ATOM 751 N N . LEU A 1 91 ? 7.936 10.545 -0.735 1.00 62.19 91 LEU A N 1
ATOM 752 C CA . LEU A 1 91 ? 6.516 10.310 -1.004 1.00 62.19 91 LEU A CA 1
ATOM 753 C C . LEU A 1 91 ? 5.697 10.184 0.284 1.00 62.19 91 LEU A C 1
ATOM 755 O O . LEU A 1 91 ? 4.484 10.388 0.264 1.00 62.19 91 LEU A O 1
ATOM 759 N N . ALA A 1 92 ? 6.354 9.848 1.391 1.00 65.88 92 ALA A N 1
ATOM 760 C CA . ALA A 1 92 ? 5.746 9.682 2.694 1.00 65.88 92 ALA A CA 1
ATOM 761 C C . ALA A 1 92 ? 5.301 11.031 3.295 1.00 65.88 92 ALA A C 1
ATOM 763 O O . ALA A 1 92 ? 5.995 12.041 3.145 1.00 65.88 92 ALA A O 1
ATOM 764 N N . PRO A 1 93 ? 4.170 11.069 4.021 1.00 65.31 93 PRO A N 1
ATOM 765 C CA . PRO A 1 93 ? 3.707 12.263 4.720 1.00 65.31 93 PRO A CA 1
ATOM 766 C C . PRO A 1 93 ? 4.559 12.507 5.976 1.00 65.31 93 PRO A C 1
ATOM 768 O O . PRO A 1 93 ? 4.138 12.182 7.080 1.00 65.31 93 PRO A O 1
ATOM 771 N N . GLN A 1 94 ? 5.753 13.088 5.807 1.00 66.38 94 GLN A N 1
ATOM 772 C CA . GLN A 1 94 ? 6.786 13.265 6.850 1.00 66.38 94 GLN A CA 1
ATOM 773 C C . GLN A 1 94 ? 6.302 13.927 8.152 1.00 66.38 94 GLN A C 1
ATOM 775 O O . GLN A 1 94 ? 6.920 13.772 9.196 1.00 66.38 94 GLN A O 1
ATOM 780 N N . GLN A 1 95 ? 5.197 14.670 8.100 1.00 67.88 95 GLN A N 1
ATOM 781 C CA . GLN A 1 95 ? 4.608 15.346 9.258 1.00 67.88 95 GLN A CA 1
ATOM 782 C C . GLN A 1 95 ? 3.650 14.451 10.065 1.00 67.88 95 GLN A C 1
ATOM 784 O O . GLN A 1 95 ? 3.106 14.890 11.076 1.00 67.88 95 GLN A O 1
ATOM 789 N N . HIS A 1 96 ? 3.385 13.220 9.617 1.00 69.38 96 HIS A N 1
ATOM 790 C CA . HIS A 1 96 ? 2.450 12.330 10.291 1.00 69.38 96 HIS A CA 1
ATOM 791 C C . HIS A 1 96 ? 3.091 11.744 11.561 1.00 69.38 96 HIS A C 1
ATOM 793 O O . HIS A 1 96 ? 4.140 11.109 11.463 1.00 69.38 96 HIS A O 1
ATOM 799 N N . PRO A 1 97 ? 2.458 11.883 12.745 1.00 69.25 97 PRO A N 1
ATOM 800 C CA . PRO A 1 97 ? 3.052 11.479 14.026 1.00 69.25 97 PRO A CA 1
ATOM 801 C C . PRO A 1 97 ? 3.285 9.967 14.142 1.00 69.25 97 PRO A C 1
ATOM 803 O O . PRO A 1 97 ? 4.028 9.517 15.005 1.00 69.25 97 PRO A O 1
ATOM 806 N N . LYS A 1 98 ? 2.647 9.178 13.272 1.00 73.69 98 LYS A N 1
ATOM 807 C CA . LYS A 1 98 ? 2.811 7.727 13.168 1.00 73.69 98 LYS A CA 1
ATOM 808 C C . LYS A 1 98 ? 3.244 7.371 11.754 1.00 73.69 98 LYS A C 1
ATOM 810 O O . LYS A 1 98 ? 2.428 6.918 10.953 1.00 73.69 98 LYS A O 1
ATOM 8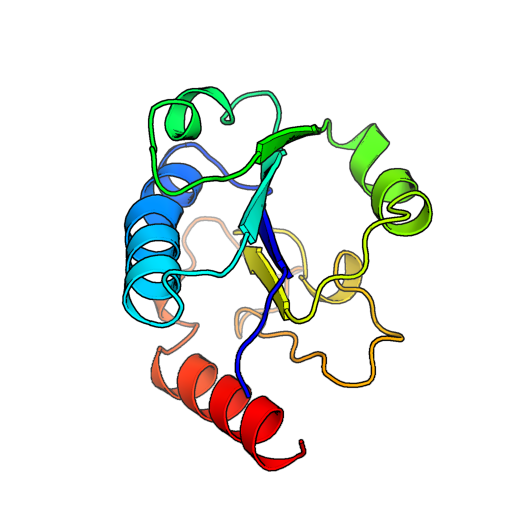15 N N . LEU A 1 99 ? 4.492 7.681 11.421 1.00 75.19 99 LEU A N 1
ATOM 816 C CA . LEU A 1 99 ? 5.109 7.339 10.145 1.00 75.19 99 LEU A CA 1
ATOM 817 C C . LEU A 1 99 ? 6.380 6.532 10.398 1.00 75.19 99 LEU A C 1
ATOM 819 O O . LEU A 1 99 ? 7.283 6.999 11.083 1.00 75.19 99 LEU A O 1
ATOM 823 N N . ALA A 1 100 ? 6.468 5.356 9.783 1.00 79.19 100 ALA A N 1
ATOM 824 C CA . ALA A 1 100 ? 7.728 4.655 9.589 1.00 79.19 100 ALA A CA 1
ATOM 825 C C . ALA A 1 100 ? 8.002 4.583 8.087 1.00 79.19 100 ALA A C 1
ATOM 827 O O . ALA A 1 100 ? 7.144 4.151 7.316 1.00 79.19 100 ALA A O 1
ATOM 828 N N . VAL A 1 101 ? 9.188 5.025 7.674 1.00 77.38 101 VAL A N 1
ATOM 829 C CA . VAL A 1 101 ? 9.673 4.861 6.302 1.00 77.38 101 VAL A CA 1
ATOM 830 C C . VAL A 1 101 ? 10.711 3.753 6.322 1.00 77.38 101 VAL A C 1
ATOM 832 O O . VAL A 1 101 ? 11.726 3.868 7.004 1.00 77.38 101 VAL A O 1
ATOM 835 N N . ILE A 1 102 ? 10.442 2.684 5.581 1.00 78.62 102 ILE A N 1
ATOM 836 C CA . ILE A 1 102 ? 11.345 1.545 5.441 1.00 78.62 102 ILE A CA 1
ATOM 837 C C . ILE A 1 102 ? 11.922 1.615 4.038 1.00 78.62 102 ILE A C 1
ATOM 839 O O . ILE A 1 102 ? 11.190 1.517 3.056 1.00 78.62 102 ILE A O 1
ATOM 843 N N . GLU A 1 103 ? 13.226 1.842 3.959 1.00 77.44 103 GLU A N 1
ATOM 844 C CA . GLU A 1 103 ? 13.949 1.955 2.698 1.00 77.44 103 GLU A CA 1
ATOM 845 C C . GLU A 1 103 ? 14.786 0.701 2.463 1.00 77.44 103 GLU A C 1
ATOM 847 O O . GLU A 1 103 ? 15.185 0.007 3.401 1.00 77.44 103 GLU A O 1
ATOM 852 N N . HIS A 1 104 ? 15.090 0.456 1.194 1.00 80.25 104 HIS A N 1
ATOM 853 C CA . HIS A 1 104 ? 16.115 -0.500 0.810 1.00 80.25 104 HIS A CA 1
ATOM 854 C C . HIS A 1 104 ? 17.480 -0.081 1.401 1.00 80.25 104 HIS A C 1
ATOM 856 O O . HIS A 1 104 ? 17.774 1.118 1.425 1.00 80.25 104 HIS A O 1
ATOM 862 N N . PRO A 1 105 ? 18.326 -1.021 1.870 1.00 83.12 105 PRO A N 1
ATOM 863 C CA . PRO A 1 105 ? 19.605 -0.683 2.506 1.00 83.12 105 PRO A CA 1
ATOM 864 C C . PRO A 1 105 ? 20.617 -0.032 1.550 1.00 83.12 105 PRO A C 1
ATOM 866 O O . PRO A 1 105 ? 21.468 0.737 1.991 1.00 83.12 105 PRO A O 1
ATOM 869 N N . ILE A 1 106 ? 20.528 -0.315 0.247 1.00 83.06 106 ILE A N 1
ATOM 870 C CA . ILE A 1 106 ? 21.342 0.357 -0.779 1.00 83.06 106 ILE A CA 1
ATOM 871 C C . ILE A 1 106 ? 20.770 1.748 -1.059 1.00 83.06 106 ILE A C 1
ATOM 873 O O . ILE A 1 106 ? 19.579 1.888 -1.348 1.00 83.06 106 ILE A O 1
ATOM 877 N N . ASP A 1 107 ? 21.633 2.766 -1.010 1.00 81.81 107 ASP A N 1
ATOM 878 C CA . ASP A 1 107 ? 21.250 4.141 -1.318 1.00 81.81 107 ASP A CA 1
ATOM 879 C C . ASP A 1 107 ? 20.725 4.267 -2.754 1.00 81.81 107 ASP A C 1
ATOM 881 O O . ASP A 1 107 ? 21.285 3.711 -3.697 1.00 81.81 107 ASP A O 1
ATOM 885 N N . TYR A 1 108 ? 19.666 5.053 -2.937 1.00 76.69 108 TYR A N 1
ATOM 886 C CA . TYR A 1 108 ? 19.013 5.223 -4.234 1.00 76.69 108 TYR A CA 1
ATOM 887 C C . TYR A 1 108 ? 19.940 5.739 -5.346 1.00 76.69 108 TYR A C 1
ATOM 889 O O . TYR A 1 108 ? 19.718 5.413 -6.509 1.00 76.69 108 TYR A O 1
ATOM 897 N N . GLN A 1 109 ? 20.975 6.523 -5.026 1.00 80.50 109 GLN A N 1
ATOM 898 C CA . GLN A 1 109 ? 21.950 6.974 -6.026 1.00 80.50 109 GLN A CA 1
ATOM 899 C C . GLN A 1 109 ? 22.824 5.830 -6.554 1.00 80.50 109 GLN A C 1
ATOM 901 O O . GLN A 1 109 ? 23.382 5.945 -7.642 1.00 80.50 109 GLN A 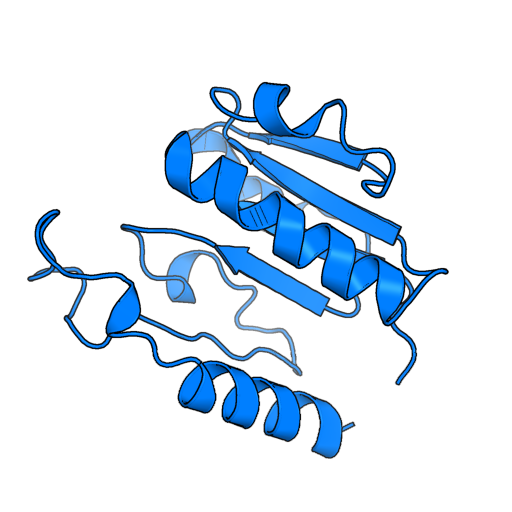O 1
ATOM 906 N N . GLN A 1 110 ? 22.936 4.744 -5.789 1.00 83.94 110 GLN A N 1
ATOM 907 C CA . GLN A 1 110 ? 23.749 3.567 -6.094 1.00 83.94 110 GLN A CA 1
ATOM 908 C C . GLN A 1 110 ? 22.893 2.355 -6.489 1.00 83.94 110 GLN A C 1
ATOM 910 O O . GLN A 1 110 ? 23.422 1.392 -7.039 1.00 83.94 110 GLN A O 1
ATOM 915 N N . ALA A 1 111 ? 21.582 2.411 -6.239 1.00 79.56 111 ALA A N 1
ATOM 916 C CA . ALA A 1 111 ? 20.664 1.312 -6.479 1.00 79.56 111 ALA A CA 1
ATOM 917 C C . ALA A 1 111 ? 20.533 0.969 -7.972 1.00 79.56 111 ALA A C 1
ATOM 919 O O . ALA A 1 111 ? 20.338 1.830 -8.839 1.00 79.56 111 ALA A O 1
ATOM 920 N N . THR A 1 112 ? 20.570 -0.324 -8.270 1.00 80.88 112 THR A N 1
ATOM 921 C CA . THR A 1 112 ? 20.403 -0.899 -9.602 1.00 80.88 112 THR A CA 1
ATOM 922 C C . THR A 1 112 ? 19.166 -1.793 -9.662 1.00 80.88 112 THR A C 1
ATOM 924 O O . THR A 1 112 ? 18.560 -2.145 -8.658 1.00 80.88 112 THR A O 1
ATOM 927 N N . ARG A 1 113 ? 18.764 -2.200 -10.872 1.00 72.62 113 ARG A N 1
ATOM 928 C CA . ARG A 1 113 ? 17.650 -3.154 -11.045 1.00 72.62 113 ARG A CA 1
ATOM 929 C C . ARG A 1 113 ? 18.001 -4.596 -10.671 1.00 72.62 113 ARG A C 1
ATOM 931 O O . ARG A 1 113 ? 17.110 -5.436 -10.729 1.00 72.62 113 ARG A O 1
ATOM 938 N N . GLN A 1 114 ? 19.273 -4.879 -10.398 1.00 80.38 114 GLN A N 1
ATOM 939 C CA . GLN A 1 114 ? 19.727 -6.203 -9.974 1.00 80.38 114 GLN A CA 1
ATOM 940 C C . GLN A 1 114 ? 19.653 -6.366 -8.454 1.00 80.38 114 GLN A C 1
ATOM 942 O O . GLN A 1 114 ? 19.775 -7.482 -7.963 1.00 80.38 114 GLN A O 1
ATOM 947 N N . ASP A 1 115 ? 19.443 -5.271 -7.721 1.00 78.44 115 ASP A N 1
ATOM 948 C CA . ASP A 1 115 ? 19.365 -5.307 -6.270 1.00 78.44 115 ASP A CA 1
ATOM 949 C C . ASP A 1 115 ? 18.064 -5.991 -5.838 1.00 78.44 115 ASP A C 1
ATOM 951 O O . ASP A 1 115 ? 16.973 -5.679 -6.332 1.00 78.44 115 ASP A O 1
ATOM 955 N N . GLU A 1 116 ? 18.178 -6.949 -4.920 1.00 77.62 116 GLU A N 1
ATOM 956 C CA . GLU A 1 116 ? 17.031 -7.730 -4.479 1.00 77.62 116 GLU A CA 1
ATOM 957 C C . GLU A 1 116 ? 16.172 -6.961 -3.474 1.00 77.62 116 GLU A C 1
ATOM 959 O O . GLU A 1 116 ? 16.636 -6.550 -2.413 1.00 77.62 116 GLU A O 1
ATOM 964 N N . MET A 1 117 ? 14.863 -6.884 -3.727 1.00 71.62 117 MET A N 1
ATOM 965 C CA . MET A 1 117 ? 13.917 -6.330 -2.749 1.00 71.62 117 MET A CA 1
ATOM 966 C C . MET A 1 117 ? 13.898 -7.089 -1.412 1.00 71.62 117 MET A C 1
ATOM 968 O O . MET A 1 117 ? 13.492 -6.514 -0.404 1.00 71.62 117 MET A O 1
ATOM 972 N N . SER A 1 118 ? 14.350 -8.348 -1.394 1.00 78.31 118 SER A N 1
ATOM 973 C CA . SER A 1 118 ? 14.504 -9.183 -0.194 1.00 78.31 118 SER A CA 1
ATOM 974 C C . SER A 1 118 ? 15.476 -8.587 0.833 1.00 78.31 118 SER A C 1
ATOM 976 O O . SER A 1 118 ? 15.414 -8.943 2.008 1.00 78.31 118 SER A O 1
ATOM 978 N N . ALA A 1 119 ? 16.335 -7.647 0.419 1.00 82.62 119 ALA A N 1
ATOM 979 C CA . ALA A 1 119 ? 17.221 -6.923 1.321 1.00 82.62 119 ALA A CA 1
ATOM 980 C C . ALA A 1 119 ? 16.454 -6.036 2.320 1.00 82.62 119 ALA A C 1
ATOM 982 O O . ALA A 1 119 ? 17.001 -5.676 3.361 1.00 82.62 119 ALA A O 1
ATOM 983 N N . ILE A 1 120 ? 15.185 -5.708 2.037 1.00 81.50 120 ILE A N 1
ATOM 984 C CA . ILE A 1 120 ? 14.243 -5.229 3.054 1.00 81.50 120 ILE A CA 1
ATOM 985 C C . ILE A 1 120 ? 13.674 -6.463 3.759 1.00 81.50 120 ILE A C 1
ATOM 987 O O . ILE A 1 120 ? 12.775 -7.126 3.235 1.00 81.50 120 ILE A O 1
ATOM 991 N N . SER A 1 121 ? 14.194 -6.780 4.946 1.00 84.75 121 SER A N 1
ATOM 992 C CA . SER A 1 121 ? 13.768 -7.982 5.666 1.00 84.75 121 SER A CA 1
ATOM 993 C C . SER A 1 121 ? 12.356 -7.846 6.242 1.00 84.75 121 SER A C 1
ATOM 995 O O . SER A 1 121 ? 11.911 -6.763 6.641 1.00 84.75 121 SER A O 1
ATOM 997 N N . VAL A 1 122 ? 11.645 -8.973 6.334 1.00 82.06 122 VAL A N 1
ATOM 998 C CA . VAL A 1 122 ? 10.315 -9.033 6.961 1.00 82.06 122 VAL A CA 1
ATOM 999 C C . VAL A 1 122 ? 10.404 -8.629 8.432 1.00 82.06 122 VAL A C 1
ATOM 1001 O O . VAL A 1 122 ? 9.525 -7.932 8.935 1.00 82.06 122 VAL A O 1
ATOM 1004 N N . GLU A 1 123 ? 11.492 -8.991 9.106 1.00 86.12 123 GLU A N 1
ATOM 1005 C CA . GLU A 1 123 ? 11.775 -8.637 10.494 1.00 86.12 123 GLU A CA 1
ATOM 1006 C C . GLU A 1 123 ? 11.877 -7.119 10.673 1.00 86.12 123 GLU A C 1
ATOM 1008 O O . GLU A 1 123 ? 11.288 -6.570 11.603 1.00 86.12 123 GLU A O 1
ATOM 1013 N N . GLN A 1 124 ? 12.553 -6.413 9.759 1.00 83.19 124 GLN A N 1
ATOM 1014 C CA . GLN A 1 124 ? 12.653 -4.950 9.798 1.00 83.19 124 GLN A CA 1
ATOM 1015 C C . GLN A 1 124 ? 11.279 -4.288 9.636 1.00 83.19 124 GLN A C 1
ATOM 1017 O O . GLN A 1 124 ? 10.963 -3.311 10.330 1.00 83.19 124 GLN A O 1
ATOM 1022 N N . VAL A 1 125 ? 10.444 -4.834 8.747 1.00 82.38 125 VAL A N 1
ATOM 1023 C CA . VAL A 1 125 ? 9.054 -4.392 8.577 1.00 82.38 125 VAL A CA 1
ATOM 1024 C C . VAL A 1 125 ? 8.254 -4.632 9.847 1.00 82.38 125 VAL A C 1
ATOM 1026 O O . VAL A 1 125 ? 7.585 -3.718 10.330 1.00 82.38 125 VAL A O 1
ATOM 1029 N N . TRP A 1 126 ? 8.365 -5.825 10.424 1.00 82.94 126 TRP A N 1
ATOM 1030 C CA . TRP A 1 126 ? 7.633 -6.206 11.623 1.00 82.94 126 TRP A CA 1
ATOM 1031 C C . TRP A 1 126 ? 7.984 -5.324 12.824 1.00 82.94 126 TRP A C 1
ATOM 1033 O O . TRP A 1 126 ? 7.083 -4.750 13.434 1.00 82.94 126 TRP A O 1
ATOM 1043 N N . VAL A 1 127 ? 9.275 -5.117 13.100 1.00 85.19 127 VAL A N 1
ATOM 1044 C CA . VAL A 1 127 ? 9.747 -4.242 14.189 1.00 85.19 127 VAL A CA 1
ATOM 1045 C C . VAL A 1 127 ? 9.234 -2.812 14.012 1.00 85.19 127 VAL A C 1
ATOM 1047 O O . VAL A 1 127 ? 8.738 -2.204 14.960 1.00 85.19 127 VAL A O 1
ATOM 1050 N N . SER A 1 128 ? 9.290 -2.278 12.789 1.00 83.06 128 SER A N 1
ATOM 1051 C CA . SER A 1 128 ? 8.788 -0.928 12.499 1.00 83.06 128 SER A CA 1
ATOM 1052 C C . SER A 1 128 ? 7.285 -0.806 12.763 1.00 83.06 128 SER A C 1
ATOM 1054 O O . SER A 1 128 ? 6.829 0.190 13.325 1.00 83.06 128 SER A O 1
ATOM 1056 N N . VAL A 1 129 ? 6.510 -1.830 12.395 1.00 79.38 129 VAL A N 1
ATOM 1057 C CA . VAL A 1 129 ? 5.065 -1.880 12.653 1.00 79.38 129 VAL A CA 1
ATOM 1058 C C . VAL A 1 129 ? 4.774 -1.985 14.149 1.00 79.38 129 VAL A C 1
ATOM 1060 O O . VAL A 1 129 ? 3.923 -1.243 14.638 1.00 79.38 129 VAL A O 1
ATOM 1063 N N . GLN A 1 130 ? 5.474 -2.848 14.891 1.00 82.69 130 GLN A N 1
ATOM 1064 C CA . GLN A 1 130 ? 5.299 -2.969 16.344 1.00 82.69 130 GLN A CA 1
ATOM 1065 C C . GLN A 1 130 ? 5.554 -1.634 17.046 1.00 82.69 130 GLN A C 1
ATOM 1067 O O . GLN A 1 130 ? 4.687 -1.164 17.778 1.00 82.69 130 GLN A O 1
ATOM 1072 N N . ASN A 1 131 ? 6.654 -0.953 16.714 1.00 83.44 131 ASN A N 1
ATOM 1073 C CA . ASN A 1 131 ? 6.980 0.360 17.274 1.00 83.44 131 ASN A CA 1
ATOM 1074 C C . ASN A 1 131 ? 5.892 1.410 16.996 1.00 83.44 131 ASN A C 1
ATOM 1076 O O . ASN A 1 131 ? 5.585 2.236 17.856 1.00 83.44 131 ASN A O 1
ATOM 1080 N N . LEU A 1 132 ? 5.284 1.398 15.804 1.00 78.94 132 LEU A N 1
ATOM 1081 C CA . LEU A 1 132 ? 4.175 2.304 15.482 1.00 78.94 132 LEU A CA 1
ATOM 1082 C C . LEU A 1 132 ? 2.900 1.984 16.273 1.00 78.94 132 LEU A C 1
ATOM 1084 O O . LEU A 1 132 ? 2.139 2.894 16.608 1.00 78.94 132 LEU A O 1
ATOM 1088 N N . LEU A 1 133 ? 2.645 0.704 16.546 1.00 75.50 133 LEU A N 1
ATOM 1089 C CA . LEU A 1 133 ? 1.452 0.253 17.258 1.00 75.50 133 LEU A CA 1
ATOM 1090 C C . LEU A 1 133 ? 1.572 0.409 18.778 1.00 75.50 133 LEU A C 1
ATOM 1092 O O . LEU A 1 133 ? 0.568 0.725 19.409 1.00 75.50 133 LEU A O 1
ATOM 1096 N N . GLU A 1 134 ? 2.759 0.217 19.351 1.00 78.88 134 GLU A N 1
ATOM 1097 C CA . GLU A 1 134 ? 3.019 0.327 20.796 1.00 78.88 134 GLU A CA 1
ATOM 1098 C C . GLU A 1 134 ? 3.041 1.784 21.280 1.00 78.88 134 GLU A C 1
ATOM 1100 O O . GLU A 1 134 ? 2.613 2.066 22.394 1.00 78.88 134 GLU A O 1
ATOM 1105 N N . ASN A 1 135 ? 3.430 2.732 20.421 1.00 61.44 135 ASN A N 1
ATOM 1106 C CA . ASN A 1 135 ? 3.394 4.173 20.707 1.00 61.44 135 ASN A CA 1
ATOM 1107 C C . ASN A 1 135 ? 2.005 4.811 20.445 1.00 61.44 135 ASN A C 1
ATOM 1109 O O . ASN A 1 135 ? 1.913 5.951 19.976 1.00 61.44 135 ASN A O 1
ATOM 1113 N N . THR A 1 136 ? 0.914 4.064 20.667 1.00 56.31 136 THR A N 1
ATOM 1114 C CA . THR A 1 136 ? -0.474 4.483 20.382 1.00 56.31 136 THR A CA 1
ATOM 1115 C C . THR A 1 136 ? -1.321 4.667 21.621 1.00 56.31 136 THR A C 1
ATOM 1117 O O . THR A 1 136 ? -1.346 3.750 22.464 1.00 56.31 136 THR A O 1
#

Radius of gyration: 14.64 Å; chains: 1; bounding box: 38×28×37 Å